Protein AF-W1U143-F1 (afdb_monomer_lite)

Structure (mmCIF, N/CA/C/O backbone):
data_AF-W1U143-F1
#
_entry.id   AF-W1U143-F1
#
loop_
_atom_site.group_PDB
_atom_site.id
_atom_site.type_symbol
_atom_site.label_atom_id
_atom_site.label_alt_id
_atom_site.label_comp_id
_atom_site.label_asym_id
_atom_site.label_entity_id
_atom_site.label_seq_id
_atom_site.pdbx_PDB_ins_code
_atom_site.Cartn_x
_atom_site.Cartn_y
_atom_site.Cartn_z
_atom_site.occupancy
_atom_site.B_iso_or_equiv
_atom_site.auth_seq_id
_atom_site.auth_comp_id
_atom_site.auth_asym_id
_atom_site.auth_atom_id
_atom_site.pdbx_PDB_model_num
ATOM 1 N N . MET A 1 1 ? -21.981 47.568 8.949 1.00 61.28 1 MET A N 1
ATOM 2 C CA . MET A 1 1 ? -21.407 46.907 7.754 1.00 61.28 1 MET A CA 1
ATOM 3 C C . MET A 1 1 ? -22.541 46.350 6.900 1.00 61.28 1 MET A C 1
ATOM 5 O O . MET A 1 1 ? -23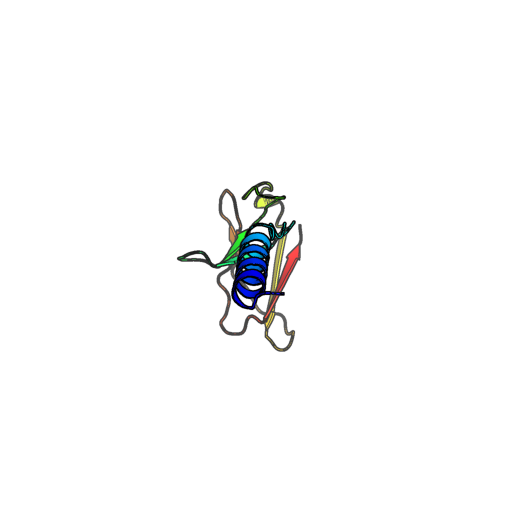.462 45.765 7.457 1.00 61.28 1 MET A O 1
ATOM 9 N N . ASN A 1 2 ? -22.540 46.590 5.585 1.00 83.56 2 ASN A N 1
ATOM 10 C CA . ASN A 1 2 ? -23.634 46.160 4.704 1.00 83.56 2 ASN A CA 1
ATOM 11 C C . ASN A 1 2 ? -23.655 44.623 4.597 1.00 83.56 2 ASN A C 1
ATOM 13 O O . ASN A 1 2 ? -22.617 44.020 4.330 1.00 83.56 2 ASN A O 1
ATOM 17 N N . LYS A 1 3 ? -24.822 43.990 4.782 1.00 79.38 3 LYS A N 1
ATOM 18 C CA . LYS A 1 3 ? -24.981 42.519 4.784 1.00 79.38 3 LYS A CA 1
ATOM 19 C C . LYS A 1 3 ? -24.441 41.870 3.502 1.00 79.38 3 LYS A C 1
ATOM 21 O O . LYS A 1 3 ? -23.902 40.772 3.556 1.00 79.38 3 LYS A O 1
ATOM 26 N N . LYS A 1 4 ? -24.516 42.586 2.373 1.00 81.06 4 LYS A N 1
ATOM 27 C CA . LYS A 1 4 ? -23.956 42.153 1.083 1.00 81.06 4 LYS A CA 1
ATOM 28 C C . LYS A 1 4 ? -22.425 42.089 1.098 1.00 81.06 4 LYS A C 1
ATOM 30 O O . LYS A 1 4 ? -21.860 41.128 0.605 1.00 81.06 4 LYS A O 1
ATOM 35 N N . ILE A 1 5 ? -21.770 43.069 1.726 1.00 81.62 5 ILE A N 1
ATOM 36 C CA . ILE A 1 5 ? -20.305 43.121 1.846 1.00 81.62 5 ILE A CA 1
ATOM 37 C C . ILE A 1 5 ? -19.811 41.999 2.762 1.00 81.62 5 ILE A C 1
ATOM 39 O O . ILE A 1 5 ? -18.836 41.335 2.438 1.00 81.62 5 ILE A O 1
ATOM 43 N N . LEU A 1 6 ? -20.519 41.744 3.867 1.00 79.69 6 LEU A N 1
ATOM 44 C CA . LEU A 1 6 ? -20.181 40.650 4.779 1.00 79.69 6 LEU A CA 1
ATOM 45 C C . LEU A 1 6 ? -20.321 39.277 4.101 1.00 79.69 6 LEU A C 1
ATOM 47 O O . LEU A 1 6 ? -19.439 38.437 4.246 1.00 79.69 6 LEU A O 1
ATOM 51 N N . ALA A 1 7 ? -21.384 39.072 3.317 1.00 82.44 7 ALA A N 1
ATOM 52 C CA . ALA A 1 7 ? -21.580 37.845 2.547 1.00 82.44 7 ALA A CA 1
ATOM 53 C C . ALA A 1 7 ? -20.498 37.653 1.471 1.00 82.44 7 ALA A C 1
ATOM 55 O O . ALA A 1 7 ? -19.967 36.554 1.328 1.00 82.44 7 ALA A O 1
ATOM 56 N N . SER A 1 8 ? -20.119 38.720 0.759 1.00 81.44 8 SER A N 1
ATOM 57 C CA . SER A 1 8 ? -19.023 38.678 -0.215 1.00 81.44 8 SER A CA 1
ATOM 58 C C . SER A 1 8 ? -17.677 38.358 0.436 1.00 81.44 8 SER A C 1
ATOM 60 O O . SER A 1 8 ? -16.932 37.542 -0.097 1.00 81.44 8 SER A O 1
ATOM 62 N N . LEU A 1 9 ? -17.375 38.938 1.603 1.00 82.81 9 LEU A N 1
ATOM 63 C CA . LEU A 1 9 ? -16.136 38.652 2.333 1.00 82.81 9 LEU A CA 1
ATOM 64 C C . LEU A 1 9 ? -16.076 37.192 2.797 1.00 82.81 9 LEU A C 1
ATOM 66 O O . LEU A 1 9 ? -15.028 36.559 2.714 1.00 82.81 9 LEU A O 1
ATOM 70 N N . PHE A 1 10 ? -17.214 36.648 3.234 1.00 82.00 10 PHE A N 1
ATOM 71 C CA . PHE A 1 10 ? -17.321 35.252 3.645 1.00 82.00 10 PHE A CA 1
ATOM 72 C C . PHE A 1 10 ? -17.156 34.295 2.458 1.00 82.00 10 PHE A C 1
ATOM 74 O O . PHE A 1 10 ? -16.430 33.314 2.564 1.00 82.00 10 PHE A O 1
ATOM 81 N N . ALA A 1 11 ? -17.764 34.608 1.310 1.00 80.62 11 ALA A N 1
ATOM 82 C CA . ALA A 1 11 ? -17.638 33.809 0.093 1.00 80.62 11 ALA A CA 1
ATOM 83 C C . ALA A 1 11 ? -16.201 33.800 -0.456 1.00 80.62 11 ALA A C 1
ATOM 85 O O . ALA A 1 11 ? -15.693 32.743 -0.822 1.00 80.62 11 ALA A O 1
ATOM 86 N N . VAL A 1 12 ? -15.523 34.954 -0.461 1.00 78.69 12 VAL A N 1
ATOM 87 C CA . VAL A 1 12 ? -14.111 35.054 -0.870 1.00 78.69 12 VAL A CA 1
ATOM 88 C C . VAL A 1 12 ? -13.200 34.335 0.128 1.00 78.69 12 VAL A C 1
ATOM 90 O O . VAL A 1 12 ? -12.299 33.614 -0.290 1.00 78.69 12 VAL A O 1
ATOM 93 N N . GLY A 1 13 ? -13.462 34.466 1.433 1.00 75.00 13 GLY A N 1
ATOM 94 C CA . GLY A 1 13 ? -12.726 33.743 2.473 1.00 75.00 13 GLY A CA 1
ATOM 95 C C . GLY A 1 13 ? -12.868 32.222 2.356 1.00 75.00 13 GLY A C 1
ATOM 96 O O . GLY A 1 13 ? -11.872 31.509 2.459 1.00 75.00 13 GLY A O 1
ATOM 97 N N . LEU A 1 14 ? -14.076 31.721 2.067 1.00 74.94 14 LEU A N 1
ATOM 98 C CA . LEU A 1 14 ? -14.312 30.293 1.830 1.00 74.94 14 LEU A CA 1
ATOM 99 C C . LEU A 1 14 ? -13.610 29.804 0.558 1.00 74.94 14 LEU A C 1
ATOM 101 O O . LEU A 1 14 ? -12.974 28.753 0.575 1.00 74.94 14 LEU A O 1
ATOM 105 N N . ALA A 1 15 ? -13.709 30.566 -0.534 1.00 69.12 15 ALA A N 1
ATOM 106 C CA . ALA A 1 15 ? -13.092 30.208 -1.807 1.00 69.12 15 ALA A CA 1
ATOM 107 C C . ALA A 1 15 ? -11.558 30.177 -1.709 1.00 69.12 15 ALA A C 1
ATOM 109 O O . ALA A 1 15 ? -10.941 29.263 -2.244 1.00 69.12 15 ALA A O 1
ATOM 110 N N . ALA A 1 16 ? -10.949 31.116 -0.977 1.00 63.12 16 ALA A N 1
ATOM 111 C CA . ALA A 1 16 ? -9.505 31.142 -0.739 1.00 63.12 16 ALA A CA 1
ATOM 112 C C . ALA A 1 16 ? -9.027 29.987 0.162 1.00 63.12 16 ALA A C 1
ATOM 114 O O . ALA A 1 16 ? -7.936 29.462 -0.046 1.00 63.12 16 ALA A O 1
ATOM 115 N N . GLY A 1 17 ? -9.849 29.551 1.125 1.00 60.41 17 GLY A N 1
ATOM 116 C CA . GLY A 1 17 ? -9.532 28.420 2.005 1.00 60.41 17 GLY A CA 1
ATOM 117 C C . GLY A 1 17 ? -9.491 27.060 1.296 1.00 60.41 17 GLY A C 1
ATOM 118 O O . GLY A 1 17 ? -8.765 26.171 1.733 1.00 60.41 17 GLY A O 1
ATOM 119 N N . TYR A 1 18 ? -10.210 26.901 0.179 1.00 58.97 18 TYR A N 1
ATOM 120 C CA . TYR A 1 18 ? -10.224 25.653 -0.596 1.00 58.97 18 TYR A CA 1
ATOM 121 C C . TYR A 1 18 ? -8.952 25.423 -1.428 1.00 58.97 18 TYR A C 1
ATOM 123 O O . TYR A 1 18 ? -8.652 24.281 -1.764 1.00 58.97 18 TYR A O 1
ATOM 131 N N . VAL A 1 19 ? -8.187 26.472 -1.752 1.00 57.53 19 VAL A N 1
ATOM 132 C CA . VAL A 1 19 ? -7.046 26.374 -2.688 1.00 57.53 19 VAL A CA 1
ATOM 133 C C . VAL A 1 19 ? -5.732 25.974 -1.996 1.00 57.53 19 VAL A C 1
ATOM 135 O O . VAL A 1 19 ? -4.769 25.631 -2.672 1.00 57.53 19 VAL A O 1
ATOM 138 N N . CYS A 1 20 ? -5.672 25.972 -0.659 1.00 55.25 20 CYS A N 1
ATOM 139 C CA . CYS A 1 20 ? -4.404 25.879 0.084 1.00 55.25 20 CYS A CA 1
ATOM 140 C C . CYS A 1 20 ? -4.230 24.625 0.957 1.00 55.25 20 CYS A C 1
ATOM 142 O O . CYS A 1 20 ? -3.424 24.645 1.883 1.00 55.25 20 CYS A O 1
ATOM 144 N N . SER A 1 21 ? -4.931 23.523 0.685 1.00 49.91 21 SER A N 1
ATOM 145 C CA . SER A 1 21 ? -4.653 22.252 1.376 1.00 49.91 21 SER A CA 1
ATOM 146 C C . SER A 1 21 ? -3.953 21.250 0.461 1.00 49.91 21 SER A C 1
ATOM 148 O O . SER A 1 21 ? -4.466 20.177 0.162 1.00 49.91 21 SER A O 1
ATOM 150 N N . SER A 1 22 ? -2.729 21.579 0.040 1.00 50.66 22 SER A N 1
ATOM 151 C CA . SER A 1 22 ? -1.759 20.542 -0.314 1.00 50.66 22 SER A CA 1
ATOM 152 C C . SER A 1 22 ? -1.350 19.844 0.983 1.00 50.66 22 SER A C 1
ATOM 154 O O . SER A 1 22 ? -0.411 20.257 1.662 1.00 50.66 22 SER A O 1
ATOM 156 N N . VAL A 1 23 ? -2.127 18.837 1.384 1.00 52.75 23 VAL A N 1
ATOM 157 C CA . VAL A 1 23 ? -1.704 17.904 2.425 1.00 52.75 23 VAL A CA 1
ATOM 158 C C . VAL A 1 23 ? -0.631 17.046 1.783 1.00 52.75 23 VAL A C 1
ATOM 160 O O . VAL A 1 23 ? -0.923 16.166 0.978 1.00 52.75 23 VAL A O 1
ATOM 163 N N . ASP A 1 24 ? 0.618 17.368 2.085 1.00 51.41 24 ASP A N 1
ATOM 164 C CA . ASP A 1 24 ? 1.755 16.574 1.662 1.00 51.41 24 ASP A CA 1
ATOM 165 C C . ASP A 1 24 ? 1.770 15.302 2.516 1.00 51.41 24 ASP A C 1
ATOM 167 O O . ASP A 1 24 ? 2.322 15.264 3.621 1.00 51.41 24 ASP A O 1
ATOM 171 N N . ALA A 1 25 ? 1.031 14.289 2.060 1.00 51.06 25 ALA A N 1
ATOM 172 C CA . ALA A 1 25 ? 1.035 12.961 2.651 1.00 51.06 25 ALA A CA 1
ATOM 173 C C . ALA A 1 25 ? 2.377 12.293 2.317 1.00 51.06 25 ALA A C 1
ATOM 175 O O . ALA A 1 25 ? 2.470 11.423 1.456 1.00 51.06 25 ALA A O 1
ATOM 176 N N . HIS A 1 26 ? 3.426 12.748 3.000 1.00 59.66 26 HIS A N 1
ATOM 177 C CA . HIS A 1 26 ? 4.771 12.205 2.920 1.00 59.66 26 HIS A CA 1
ATOM 178 C C . HIS A 1 26 ? 4.750 10.762 3.425 1.00 59.66 26 HIS A C 1
ATOM 180 O O . HIS A 1 26 ? 4.663 10.526 4.633 1.00 59.66 26 HIS A O 1
ATOM 186 N N . GLY A 1 27 ? 4.852 9.788 2.525 1.00 64.06 27 GLY A N 1
ATOM 187 C CA . GLY A 1 27 ? 5.228 8.442 2.925 1.00 64.06 27 GLY A CA 1
ATOM 188 C C . GLY A 1 27 ? 4.597 7.320 2.127 1.00 64.06 27 GLY A C 1
ATOM 189 O O . GLY A 1 27 ? 4.021 7.491 1.057 1.00 64.06 27 GLY A O 1
ATOM 190 N N . VAL A 1 28 ? 4.753 6.131 2.693 1.00 72.88 28 VAL A N 1
ATOM 191 C CA . VAL A 1 28 ? 4.256 4.887 2.131 1.00 72.88 28 VAL A CA 1
ATOM 192 C C . VAL A 1 28 ? 2.819 4.662 2.597 1.00 72.88 28 VAL A C 1
ATOM 194 O O . VAL A 1 28 ? 2.570 4.536 3.796 1.00 72.88 28 VAL A O 1
ATOM 197 N N . PHE A 1 29 ? 1.869 4.606 1.664 1.00 79.12 29 PHE A N 1
ATOM 198 C CA . PHE A 1 29 ? 0.444 4.445 1.972 1.00 79.12 29 PHE A CA 1
ATOM 199 C C . PHE A 1 29 ? -0.256 3.512 0.989 1.00 79.12 29 PHE A C 1
ATOM 201 O O . PHE A 1 29 ? 0.187 3.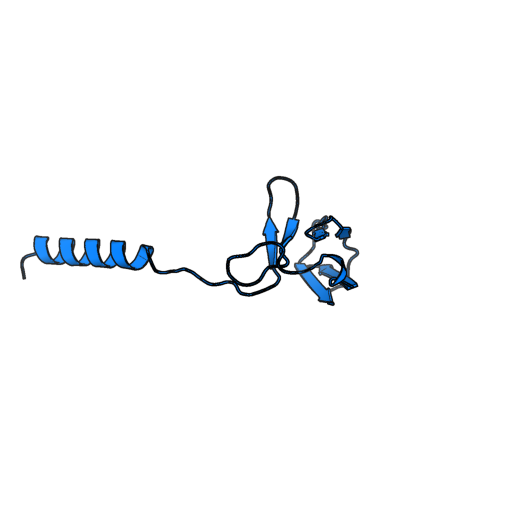325 -0.140 1.00 79.12 29 PHE A O 1
ATOM 208 N N . PHE A 1 30 ? -1.383 2.938 1.409 1.00 81.81 30 PHE A N 1
ATOM 209 C CA . PHE A 1 30 ? -2.243 2.181 0.506 1.00 81.81 30 PHE A CA 1
ATOM 210 C C . PHE A 1 30 ? -3.240 3.099 -0.206 1.00 81.81 30 PHE A C 1
ATOM 212 O O . PHE A 1 30 ? -3.999 3.823 0.437 1.00 81.81 30 PHE A O 1
ATOM 219 N N . ALA A 1 31 ? -3.276 3.017 -1.533 1.00 82.31 31 ALA A N 1
ATOM 220 C CA . ALA A 1 31 ? -4.251 3.668 -2.394 1.00 82.31 31 ALA A CA 1
ATOM 221 C C . ALA A 1 31 ? -5.128 2.622 -3.093 1.00 82.31 31 ALA A C 1
ATOM 223 O O . ALA A 1 31 ? -4.643 1.591 -3.563 1.00 82.31 31 ALA A O 1
ATOM 224 N N . ASN A 1 32 ? -6.428 2.903 -3.193 1.00 84.06 32 ASN A N 1
ATOM 225 C CA . ASN A 1 32 ? -7.320 2.126 -4.049 1.00 84.06 32 ASN A CA 1
ATOM 226 C C . ASN A 1 32 ? -7.151 2.616 -5.491 1.00 84.06 32 ASN A C 1
ATOM 228 O O . ASN A 1 32 ? -7.482 3.764 -5.789 1.00 84.06 32 ASN A O 1
ATOM 232 N N . ARG A 1 33 ? -6.648 1.755 -6.372 1.00 80.25 33 ARG A N 1
ATOM 233 C CA . ARG A 1 33 ? -6.735 1.933 -7.824 1.00 80.25 33 ARG A CA 1
ATOM 234 C C . ARG A 1 33 ? -7.978 1.208 -8.345 1.00 80.25 33 ARG A C 1
ATOM 236 O O . ARG A 1 33 ? -8.701 0.577 -7.576 1.00 80.25 33 ARG A O 1
ATOM 243 N N . THR A 1 34 ? -8.267 1.352 -9.636 1.00 84.00 34 THR A N 1
ATOM 244 C CA . THR A 1 34 ? -9.492 0.820 -10.260 1.00 84.00 34 THR A CA 1
ATOM 245 C C . THR A 1 34 ? -9.652 -0.694 -10.071 1.00 84.00 34 THR A C 1
ATOM 247 O O . THR A 1 34 ? -10.774 -1.184 -9.981 1.00 84.00 34 THR A O 1
ATOM 250 N N . ASP A 1 35 ? -8.543 -1.421 -9.993 1.00 84.75 35 ASP A N 1
ATOM 251 C CA . ASP A 1 35 ? -8.457 -2.882 -9.998 1.00 84.75 35 ASP A CA 1
ATOM 252 C C . ASP A 1 35 ? -7.710 -3.474 -8.790 1.00 84.75 35 ASP A C 1
ATOM 254 O O . ASP A 1 35 ? -7.858 -4.660 -8.502 1.00 84.75 35 ASP A O 1
ATOM 258 N N . GLU A 1 36 ? -6.953 -2.667 -8.046 1.00 86.75 36 GLU A N 1
ATOM 259 C CA . GLU A 1 36 ? -6.065 -3.158 -6.989 1.00 86.75 36 GLU A CA 1
ATOM 260 C C . GLU A 1 36 ? -5.903 -2.182 -5.815 1.00 86.75 36 GLU A C 1
ATOM 262 O O . GLU A 1 36 ? -6.063 -0.965 -5.940 1.00 86.75 36 GLU A O 1
ATOM 267 N N . LYS A 1 37 ? -5.545 -2.726 -4.644 1.00 86.75 37 LYS A N 1
ATOM 268 C CA . LYS A 1 37 ? -5.030 -1.933 -3.522 1.00 86.75 37 LYS A CA 1
ATOM 269 C C . LYS A 1 37 ? -3.511 -1.898 -3.594 1.00 86.75 37 LYS A C 1
ATOM 271 O O . LYS A 1 37 ? -2.861 -2.918 -3.374 1.00 86.75 37 LYS A O 1
ATOM 276 N N . VAL A 1 38 ? -2.957 -0.718 -3.837 1.00 88.50 38 VAL A N 1
ATOM 277 C CA . VAL A 1 38 ? -1.525 -0.524 -4.077 1.00 88.50 38 VAL A CA 1
ATOM 278 C C . VAL A 1 38 ? -0.881 0.201 -2.917 1.00 88.50 38 VAL A C 1
ATOM 280 O O . VAL A 1 38 ? -1.350 1.258 -2.512 1.00 88.50 38 VAL A O 1
ATOM 283 N N . LEU A 1 39 ? 0.228 -0.337 -2.432 1.00 86.38 39 LEU A N 1
ATOM 284 C CA . LEU A 1 39 ? 1.197 0.362 -1.612 1.00 86.38 39 LEU A CA 1
ATOM 285 C C . LEU A 1 39 ? 1.979 1.340 -2.497 1.00 86.38 39 LEU A C 1
ATOM 287 O O . LEU A 1 39 ? 2.863 0.952 -3.267 1.00 86.38 39 LEU A O 1
ATOM 291 N N . VAL A 1 40 ? 1.623 2.615 -2.406 1.00 83.56 40 VAL A N 1
ATOM 292 C CA . VAL A 1 40 ? 2.335 3.706 -3.062 1.00 83.56 40 VAL A CA 1
ATOM 293 C C . VAL A 1 40 ? 3.631 3.947 -2.300 1.00 83.56 40 VAL A C 1
ATOM 295 O O . VAL A 1 40 ? 3.619 4.234 -1.105 1.00 83.56 40 VAL A O 1
ATOM 298 N N . LEU A 1 41 ? 4.755 3.797 -3.000 1.00 78.94 41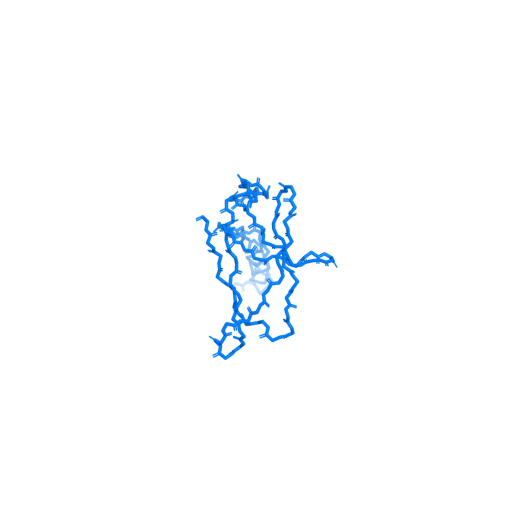 LEU A N 1
ATOM 299 C CA . LEU A 1 41 ? 6.097 4.033 -2.476 1.00 78.94 41 LEU A CA 1
ATOM 300 C C . LEU A 1 41 ? 6.590 5.399 -2.983 1.00 78.94 41 LEU A C 1
ATOM 302 O O . LEU A 1 41 ? 7.367 5.476 -3.937 1.00 78.94 41 LEU A O 1
ATOM 306 N N . GLY A 1 42 ? 6.052 6.475 -2.408 1.00 71.50 42 GLY A N 1
ATOM 307 C CA . GLY A 1 42 ? 6.278 7.849 -2.865 1.00 71.50 42 GLY A CA 1
ATOM 308 C C . GLY A 1 42 ? 6.982 8.742 -1.844 1.00 71.50 42 GLY A C 1
ATOM 309 O O . GLY A 1 42 ? 7.021 8.443 -0.650 1.00 71.50 42 GLY A O 1
ATOM 310 N N . GLU A 1 43 ? 7.512 9.858 -2.342 1.00 65.75 43 GLU A N 1
ATOM 311 C CA . GLU A 1 43 ? 8.041 10.979 -1.558 1.00 65.75 43 GLU A CA 1
ATOM 312 C C . GLU A 1 43 ? 7.509 12.286 -2.169 1.00 65.75 43 GLU A C 1
ATOM 314 O O . GLU A 1 43 ? 7.647 12.518 -3.375 1.00 65.75 43 GLU A O 1
ATOM 319 N N . GLY A 1 44 ? 6.871 13.135 -1.359 1.00 63.00 44 GLY A N 1
ATOM 320 C CA . GLY A 1 44 ? 6.241 14.367 -1.841 1.00 63.00 44 GLY A CA 1
ATOM 321 C C . GLY A 1 44 ? 5.190 14.103 -2.938 1.00 63.00 44 GLY A C 1
ATOM 322 O O . GLY A 1 44 ? 4.408 13.159 -2.825 1.00 63.00 44 GLY A O 1
ATOM 323 N N . PRO A 1 45 ? 5.161 14.883 -4.040 1.00 61.16 45 PRO A N 1
ATOM 324 C CA . PRO A 1 45 ? 4.213 14.683 -5.141 1.00 61.16 45 PRO A CA 1
ATOM 325 C C . PRO A 1 45 ? 4.600 13.536 -6.096 1.00 61.16 45 PRO A C 1
ATOM 327 O O . PRO A 1 45 ? 3.974 13.386 -7.148 1.00 61.16 45 PRO A O 1
ATOM 330 N N . VAL A 1 46 ? 5.666 12.781 -5.802 1.00 62.09 46 VAL A N 1
ATOM 331 C CA . VAL A 1 46 ? 6.247 11.801 -6.727 1.00 62.09 46 VAL A CA 1
ATOM 332 C C . VAL A 1 46 ? 5.841 10.380 -6.347 1.00 62.09 46 VAL A C 1
ATOM 334 O O . VAL A 1 46 ? 6.311 9.816 -5.358 1.00 62.09 46 VAL A O 1
ATOM 337 N N . ASP A 1 47 ? 5.034 9.762 -7.209 1.00 63.47 47 ASP A N 1
ATOM 338 C CA . ASP A 1 47 ? 4.763 8.326 -7.176 1.00 63.47 47 ASP A CA 1
ATOM 339 C C . ASP A 1 47 ? 5.980 7.531 -7.691 1.00 63.47 47 ASP A C 1
ATOM 341 O O . ASP A 1 47 ? 6.552 7.844 -8.739 1.00 63.47 47 ASP A O 1
ATOM 345 N N . ASN A 1 48 ? 6.310 6.425 -7.012 1.00 68.38 48 ASN A N 1
ATOM 346 C CA . ASN A 1 48 ? 7.423 5.513 -7.332 1.00 68.38 48 ASN A CA 1
ATOM 347 C C . ASN A 1 48 ? 8.828 6.104 -7.098 1.00 68.38 48 ASN A C 1
ATOM 349 O O . ASN A 1 48 ? 9.772 5.778 -7.820 1.00 68.38 48 ASN A O 1
ATOM 353 N N . ALA A 1 49 ? 8.986 6.949 -6.077 1.00 73.25 49 ALA A N 1
ATOM 354 C CA . ALA A 1 49 ? 10.298 7.428 -5.628 1.00 73.25 49 ALA A CA 1
ATOM 355 C C . ALA A 1 49 ? 11.215 6.282 -5.144 1.00 73.25 49 ALA A C 1
ATOM 357 O O . ALA A 1 49 ? 12.437 6.412 -5.084 1.00 73.25 49 ALA A O 1
ATOM 358 N N . TYR A 1 50 ? 10.613 5.141 -4.816 1.00 75.06 50 TYR A N 1
ATOM 359 C CA . TYR A 1 50 ? 11.219 4.034 -4.101 1.00 75.06 50 TYR A CA 1
ATOM 360 C C . TYR A 1 50 ? 10.993 2.711 -4.842 1.00 75.06 50 TYR A C 1
ATOM 362 O O . TYR A 1 50 ? 9.896 2.433 -5.326 1.00 75.06 50 TYR A O 1
ATOM 370 N N . SER A 1 51 ? 12.030 1.869 -4.911 1.00 84.50 51 SER A N 1
ATOM 371 C CA . SER A 1 51 ? 11.922 0.544 -5.533 1.00 84.50 51 SER A CA 1
ATOM 372 C C . SER A 1 51 ? 11.004 -0.378 -4.730 1.00 84.50 51 SER A C 1
ATOM 374 O O . SER A 1 51 ? 11.111 -0.464 -3.503 1.00 84.50 51 SER A O 1
ATOM 376 N N . ALA A 1 52 ? 10.182 -1.160 -5.435 1.00 86.50 52 ALA A N 1
ATOM 377 C CA . ALA A 1 52 ? 9.391 -2.238 -4.847 1.00 86.50 52 ALA A CA 1
ATOM 378 C C . ALA A 1 52 ? 10.259 -3.282 -4.108 1.00 86.50 52 ALA A C 1
ATOM 380 O O . ALA A 1 52 ? 9.764 -3.986 -3.230 1.00 86.50 52 ALA A O 1
ATOM 381 N N . ASP A 1 53 ? 11.559 -3.379 -4.415 1.00 88.06 53 ASP A N 1
ATOM 382 C CA . ASP A 1 53 ? 12.518 -4.255 -3.722 1.00 88.06 53 ASP A CA 1
ATOM 383 C C . ASP A 1 53 ? 12.869 -3.823 -2.302 1.00 88.06 53 ASP A C 1
ATOM 385 O O . ASP A 1 53 ? 13.427 -4.618 -1.535 1.00 88.06 53 ASP A O 1
ATOM 389 N N . MET A 1 54 ? 12.539 -2.590 -1.928 1.00 87.00 54 MET A N 1
ATOM 390 C CA . MET A 1 54 ? 12.691 -2.156 -0.546 1.00 87.00 54 MET A CA 1
ATOM 391 C C . MET A 1 54 ? 11.642 -2.811 0.342 1.00 87.00 54 MET A C 1
ATOM 393 O O . MET A 1 54 ? 11.974 -3.196 1.445 1.00 87.00 54 MET A O 1
ATOM 397 N N . VAL A 1 55 ? 10.436 -3.096 -0.151 1.00 89.56 55 VAL A N 1
ATOM 398 C CA . VAL A 1 55 ? 9.445 -3.848 0.631 1.00 89.56 55 VAL A CA 1
ATOM 399 C C . VAL A 1 55 ? 9.932 -5.286 0.852 1.00 89.56 55 VAL A C 1
ATOM 401 O O . VAL A 1 55 ? 9.961 -6.099 -0.075 1.00 89.56 55 VAL A O 1
ATOM 404 N N . LYS A 1 56 ? 10.317 -5.610 2.091 1.00 90.62 56 LYS A N 1
ATOM 405 C CA . LYS A 1 56 ? 10.812 -6.939 2.490 1.00 90.62 56 LYS A CA 1
ATOM 406 C C . LYS A 1 56 ? 9.686 -7.882 2.866 1.00 90.62 56 LYS A C 1
ATOM 408 O O . LYS A 1 56 ? 9.762 -9.070 2.566 1.00 90.62 56 LYS A O 1
ATOM 413 N N . ASN A 1 57 ? 8.667 -7.363 3.548 1.00 90.38 57 ASN A N 1
ATOM 414 C CA . ASN A 1 57 ? 7.534 -8.150 4.015 1.00 90.38 57 ASN A CA 1
ATOM 415 C C . ASN A 1 57 ? 6.309 -7.262 4.267 1.00 90.38 57 ASN A C 1
ATOM 417 O O . ASN A 1 57 ? 6.457 -6.120 4.702 1.00 90.38 57 ASN A O 1
ATOM 421 N N . ILE A 1 58 ? 5.116 -7.820 4.057 1.00 93.50 58 ILE A N 1
ATOM 422 C CA . ILE A 1 58 ? 3.845 -7.228 4.482 1.00 93.50 58 ILE A CA 1
ATOM 423 C C . ILE A 1 58 ? 3.100 -8.272 5.312 1.00 93.50 58 ILE A C 1
ATOM 425 O O . ILE A 1 58 ? 2.732 -9.331 4.806 1.00 93.50 58 ILE A O 1
ATOM 429 N N . THR A 1 59 ? 2.860 -7.961 6.583 1.00 95.12 59 THR A N 1
ATOM 430 C CA . THR A 1 59 ? 2.066 -8.798 7.489 1.00 95.12 59 THR A CA 1
ATOM 431 C C . THR A 1 59 ? 0.674 -8.200 7.648 1.00 95.12 59 THR A C 1
ATOM 433 O O . THR A 1 59 ? 0.554 -7.018 7.967 1.00 95.12 59 THR A O 1
ATOM 436 N N . GLY A 1 60 ? -0.376 -9.000 7.451 1.00 94.81 60 GLY A N 1
ATOM 437 C CA . GLY A 1 60 ? -1.757 -8.589 7.706 1.00 94.81 60 GLY A CA 1
ATOM 438 C C . GLY A 1 60 ? -2.267 -9.027 9.071 1.00 94.81 60 GLY A C 1
ATOM 439 O O . GLY A 1 60 ? -1.897 -10.088 9.572 1.00 94.81 60 GLY A O 1
ATOM 440 N N . TYR A 1 61 ? -3.161 -8.225 9.633 1.00 96.62 61 TYR A N 1
ATOM 441 C CA . TYR A 1 61 ? -3.911 -8.507 10.848 1.00 96.62 61 TYR A CA 1
ATOM 442 C C . TYR A 1 61 ? -5.399 -8.279 10.587 1.00 96.62 61 TYR A C 1
ATOM 444 O O . TYR A 1 61 ? -5.764 -7.308 9.917 1.00 96.62 61 TYR A O 1
ATOM 452 N N . ASP A 1 62 ? -6.250 -9.161 11.104 1.00 96.44 62 ASP A N 1
ATOM 453 C CA . ASP A 1 62 ? -7.700 -8.976 11.068 1.00 96.44 62 ASP A CA 1
ATOM 454 C C . ASP A 1 62 ? -8.151 -7.824 11.987 1.00 96.44 62 ASP A C 1
ATOM 456 O O . ASP A 1 62 ? -7.351 -7.207 12.700 1.00 96.44 62 ASP A O 1
ATOM 460 N N . VAL A 1 63 ? -9.447 -7.507 11.974 1.00 94.12 63 VAL A N 1
ATOM 461 C CA . VAL A 1 63 ? -10.025 -6.430 12.804 1.00 94.12 63 VAL A CA 1
ATOM 462 C C . VAL A 1 63 ? -9.925 -6.690 14.317 1.00 94.12 63 VAL A C 1
ATOM 464 O O . VAL A 1 63 ? -10.186 -5.791 15.116 1.00 94.12 63 VAL A O 1
ATOM 467 N N . GLN A 1 64 ? -9.528 -7.895 14.724 1.00 96.56 64 GLN A N 1
ATOM 468 C CA . GLN A 1 64 ? -9.297 -8.321 16.101 1.00 96.56 64 GLN A CA 1
ATOM 469 C C . GLN A 1 64 ? -7.799 -8.343 16.451 1.00 96.56 64 GLN A C 1
ATOM 471 O O . GLN A 1 64 ? -7.440 -8.648 17.590 1.00 96.56 64 GLN A O 1
ATOM 476 N N . GLY A 1 65 ? -6.922 -8.004 15.502 1.00 94.69 65 GLY A N 1
ATOM 477 C CA . GLY A 1 65 ? -5.475 -7.966 15.686 1.00 94.69 65 GLY A CA 1
ATOM 478 C C . GLY A 1 65 ? -4.788 -9.329 15.578 1.00 94.69 65 GLY A C 1
ATOM 479 O O . GLY A 1 65 ? -3.615 -9.447 15.936 1.00 94.69 65 GLY A O 1
ATOM 480 N N . LYS A 1 66 ? -5.469 -10.373 15.095 1.00 97.00 66 LYS A N 1
ATOM 481 C CA . LYS A 1 66 ? -4.848 -11.674 14.819 1.00 97.00 66 LYS A CA 1
ATOM 482 C C . LYS A 1 66 ? -4.196 -11.640 13.442 1.00 97.00 66 LYS A C 1
ATOM 484 O O . LYS A 1 66 ? -4.777 -11.169 12.472 1.00 97.00 66 LYS A O 1
ATOM 489 N N . GLN A 1 67 ? -2.985 -12.182 13.347 1.00 96.81 67 GLN A N 1
ATOM 490 C CA . GLN A 1 67 ? -2.268 -12.262 12.080 1.00 96.81 67 GLN A CA 1
ATOM 491 C C . GLN A 1 67 ? -3.000 -13.170 11.076 1.00 96.81 67 GLN A C 1
ATOM 493 O O . GLN A 1 67 ? -3.354 -14.309 11.397 1.00 96.81 67 GLN A O 1
ATOM 498 N N . ILE A 1 68 ? -3.173 -12.674 9.853 1.00 96.50 68 ILE A N 1
ATOM 499 C CA . ILE A 1 68 ? -3.820 -13.367 8.734 1.00 96.50 68 ILE A CA 1
ATOM 500 C C . ILE A 1 68 ? -2.927 -13.317 7.485 1.00 96.50 68 ILE A C 1
ATOM 502 O O . ILE A 1 68 ? -2.125 -12.390 7.332 1.00 96.50 68 ILE A O 1
ATOM 506 N N . PRO A 1 69 ? -3.018 -14.310 6.582 1.00 94.44 69 PRO A N 1
ATOM 507 C CA . PRO A 1 69 ? -2.276 -14.268 5.331 1.00 94.44 69 PRO A CA 1
ATOM 508 C C . PRO A 1 69 ? -2.766 -13.111 4.452 1.00 94.44 69 PRO A C 1
ATOM 510 O O . PRO A 1 69 ? -3.966 -12.913 4.278 1.00 94.44 69 PRO A O 1
ATOM 513 N N . VAL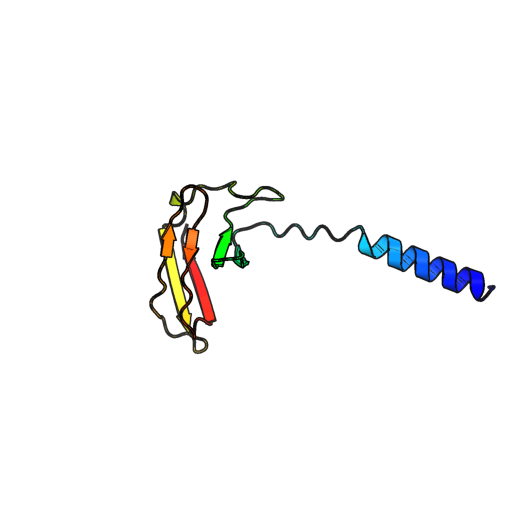 A 1 70 ? -1.824 -12.382 3.856 1.00 93.62 70 VAL A N 1
ATOM 514 C CA . VAL A 1 70 ? -2.093 -11.368 2.830 1.00 93.62 70 VAL A CA 1
ATOM 515 C C . VAL A 1 70 ? -1.296 -11.738 1.597 1.00 93.62 70 VAL A C 1
ATOM 517 O O . VAL A 1 70 ? -0.091 -11.979 1.672 1.00 93.62 70 VAL A O 1
ATOM 520 N N . GLN A 1 71 ? -1.970 -11.801 0.454 1.00 94.44 71 GLN A N 1
ATOM 521 C CA . GLN A 1 71 ? -1.284 -12.024 -0.806 1.00 94.44 71 GLN A CA 1
ATOM 522 C C . GLN A 1 71 ? -0.656 -10.712 -1.265 1.00 94.44 71 GLN A C 1
ATOM 524 O O . GLN A 1 71 ? -1.360 -9.728 -1.489 1.00 94.44 71 GLN A O 1
ATOM 529 N N . VAL A 1 72 ? 0.665 -10.725 -1.411 1.00 92.81 72 VAL A N 1
ATOM 530 C CA . VAL A 1 72 ? 1.449 -9.597 -1.912 1.00 92.81 72 VAL A CA 1
ATOM 531 C C . VAL A 1 72 ? 1.740 -9.823 -3.390 1.00 92.81 72 VAL A C 1
ATOM 533 O O . VAL A 1 72 ? 2.258 -10.873 -3.773 1.00 92.81 72 VAL A O 1
ATOM 536 N N . VAL A 1 73 ? 1.416 -8.834 -4.216 1.00 91.88 73 VAL A N 1
ATOM 537 C CA . VAL A 1 73 ? 1.705 -8.825 -5.649 1.00 91.88 73 VAL A CA 1
ATOM 538 C C . VAL A 1 73 ? 2.748 -7.749 -5.898 1.00 91.88 73 VAL A C 1
ATOM 540 O O . VAL A 1 73 ? 2.549 -6.580 -5.585 1.00 91.88 73 VAL A O 1
ATOM 543 N N . LYS A 1 74 ? 3.906 -8.148 -6.414 1.00 89.25 74 LYS A N 1
ATOM 544 C CA . LYS A 1 74 ? 5.002 -7.221 -6.676 1.00 89.25 74 LYS A CA 1
ATOM 545 C C . LYS A 1 74 ? 4.990 -6.821 -8.141 1.00 89.25 74 LYS A C 1
ATOM 547 O O . LYS A 1 74 ? 5.036 -7.689 -9.011 1.00 89.25 74 LYS A O 1
ATOM 552 N N . HIS A 1 75 ? 4.964 -5.523 -8.398 1.00 86.00 75 HIS A N 1
ATOM 553 C CA . HIS A 1 75 ? 5.090 -4.965 -9.736 1.00 86.00 75 HIS A CA 1
ATOM 554 C C . HIS A 1 75 ? 6.438 -4.255 -9.868 1.00 86.00 75 HIS A C 1
ATOM 556 O O . HIS A 1 75 ? 7.185 -4.104 -8.903 1.00 86.00 75 HIS A O 1
ATOM 562 N N . GLU A 1 76 ? 6.751 -3.797 -11.078 1.00 84.00 76 GLU A N 1
ATOM 563 C CA . GLU A 1 76 ? 8.012 -3.108 -11.369 1.00 84.00 76 GLU A CA 1
ATOM 564 C C . GLU A 1 76 ? 8.195 -1.833 -10.527 1.00 84.00 76 GLU A C 1
ATOM 566 O O . GLU A 1 76 ? 9.299 -1.534 -10.080 1.00 84.00 76 GLU A O 1
ATOM 571 N N . LYS A 1 77 ? 7.110 -1.083 -10.294 1.00 79.69 77 LYS A N 1
ATOM 572 C CA . LYS A 1 77 ? 7.164 0.257 -9.684 1.00 79.69 77 LYS A CA 1
ATOM 573 C C . LYS A 1 77 ? 6.441 0.374 -8.345 1.00 79.69 77 LYS A C 1
ATOM 575 O O . LYS A 1 77 ? 6.579 1.384 -7.667 1.00 79.69 77 LYS A O 1
ATOM 580 N N . ASN A 1 78 ? 5.664 -0.634 -7.964 1.00 84.31 78 ASN A N 1
ATOM 581 C CA . ASN A 1 78 ? 4.864 -0.614 -6.747 1.00 84.31 78 ASN A CA 1
ATOM 582 C C . ASN A 1 78 ? 4.629 -2.039 -6.218 1.00 84.31 78 ASN A C 1
ATOM 584 O O . ASN A 1 78 ? 5.045 -3.034 -6.817 1.00 84.31 78 ASN A O 1
ATOM 588 N N . VAL A 1 79 ? 3.966 -2.125 -5.070 1.00 90.44 79 VAL A N 1
ATOM 589 C CA . VAL A 1 79 ? 3.525 -3.388 -4.476 1.00 90.44 79 VAL A CA 1
ATOM 590 C C . VAL A 1 79 ? 2.026 -3.296 -4.258 1.00 90.44 79 VAL A C 1
ATOM 592 O O . VAL A 1 79 ? 1.561 -2.315 -3.697 1.00 90.44 79 VAL A O 1
ATOM 595 N N . ALA A 1 80 ? 1.265 -4.296 -4.671 1.00 92.00 80 ALA A N 1
ATOM 596 C CA . ALA A 1 80 ? -0.153 -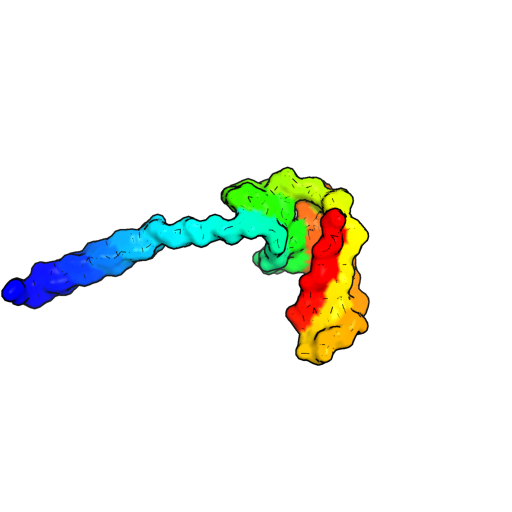4.409 -4.383 1.00 92.00 80 ALA A CA 1
ATOM 597 C C . ALA A 1 80 ? -0.418 -5.530 -3.377 1.00 92.00 80 ALA A C 1
ATOM 599 O O . ALA A 1 80 ? 0.418 -6.408 -3.140 1.00 92.00 80 ALA A O 1
ATOM 600 N N . ILE A 1 81 ? -1.603 -5.497 -2.779 1.00 93.31 81 ILE A N 1
ATOM 601 C CA . ILE A 1 81 ? -2.121 -6.603 -1.980 1.00 93.31 81 ILE A CA 1
ATOM 602 C C . ILE A 1 81 ? -3.493 -7.022 -2.489 1.00 93.31 81 ILE A C 1
ATOM 604 O O . ILE A 1 81 ? -4.281 -6.190 -2.943 1.00 93.31 81 ILE A O 1
ATOM 608 N N . ILE A 1 82 ? -3.804 -8.307 -2.336 1.00 92.50 82 ILE A N 1
ATOM 609 C CA . ILE A 1 82 ? -5.184 -8.789 -2.396 1.00 92.50 82 ILE A CA 1
ATOM 610 C C . ILE A 1 82 ? -5.673 -8.874 -0.947 1.00 92.50 82 ILE A C 1
ATOM 612 O O . ILE A 1 82 ? -5.271 -9.790 -0.222 1.00 92.50 82 ILE A O 1
ATOM 616 N N . PRO A 1 83 ? -6.468 -7.892 -0.480 1.00 90.12 83 PRO A N 1
ATOM 617 C CA . PRO A 1 83 ? -6.896 -7.858 0.907 1.00 90.12 83 PRO A CA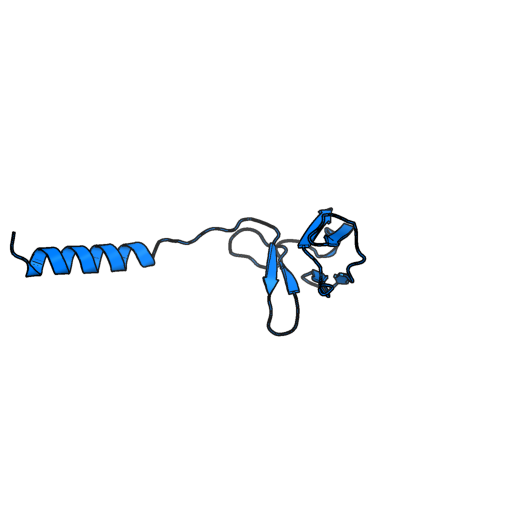 1
ATOM 618 C C . PRO A 1 83 ? -7.937 -8.961 1.163 1.00 90.12 83 PRO A C 1
ATOM 620 O O . PRO A 1 83 ? -8.937 -9.024 0.441 1.00 90.12 83 PRO A O 1
ATOM 623 N N . PRO A 1 84 ? -7.752 -9.818 2.183 1.00 90.94 84 PRO A N 1
ATOM 624 C CA . PRO A 1 84 ? -8.827 -10.683 2.655 1.00 90.94 84 PRO A CA 1
ATOM 625 C C . PRO A 1 84 ? -9.975 -9.842 3.240 1.00 90.94 84 PRO A C 1
ATOM 627 O O . PRO A 1 84 ? -9.791 -8.681 3.611 1.00 90.94 84 PRO A O 1
ATOM 630 N N . ALA A 1 85 ? -11.175 -10.424 3.303 1.00 92.38 85 ALA A N 1
ATOM 631 C CA . ALA A 1 85 ? -12.403 -9.702 3.651 1.00 92.38 85 ALA A CA 1
ATOM 632 C C . ALA A 1 85 ? -12.383 -9.066 5.055 1.00 92.38 85 ALA A C 1
ATOM 634 O O . ALA A 1 85 ? -13.060 -8.068 5.286 1.00 92.38 85 ALA A O 1
ATOM 635 N N . ASP A 1 86 ? -11.616 -9.640 5.976 1.00 94.50 86 ASP A N 1
ATOM 636 C CA . ASP A 1 86 ? -11.488 -9.245 7.378 1.00 94.50 86 ASP A CA 1
ATOM 637 C C . ASP A 1 86 ? -10.194 -8.476 7.685 1.00 94.50 86 ASP A C 1
ATOM 639 O O . ASP A 1 86 ? -9.905 -8.228 8.856 1.00 94.50 86 ASP A O 1
ATOM 643 N N . LEU A 1 87 ? -9.426 -8.065 6.665 1.00 94.19 87 LEU A N 1
ATOM 644 C CA . LEU A 1 87 ? -8.197 -7.295 6.858 1.00 94.19 87 LEU A CA 1
ATOM 645 C C . LEU A 1 87 ? -8.475 -5.978 7.596 1.00 94.19 87 LEU A C 1
ATOM 647 O O . LEU A 1 87 ? -9.153 -5.093 7.074 1.00 94.19 87 LEU A O 1
ATOM 651 N N . GLY A 1 88 ? -7.892 -5.833 8.785 1.00 92.75 88 GLY A N 1
ATOM 652 C CA . GLY A 1 88 ? -7.951 -4.616 9.588 1.00 92.75 88 GLY A CA 1
ATOM 653 C C . GLY A 1 88 ? -6.706 -3.745 9.432 1.00 92.75 88 GLY A C 1
ATOM 654 O O . GLY A 1 88 ? -6.816 -2.546 9.183 1.00 92.75 88 GLY A O 1
ATOM 655 N N . VAL A 1 89 ? -5.516 -4.339 9.569 1.00 92.56 89 VAL A N 1
ATOM 656 C CA . VAL A 1 89 ? -4.232 -3.616 9.589 1.00 92.56 89 VAL A CA 1
ATOM 657 C C . VAL A 1 89 ? -3.180 -4.360 8.774 1.00 92.56 89 VAL A C 1
ATOM 659 O O . VAL A 1 89 ? -3.142 -5.587 8.752 1.00 92.56 89 VAL A O 1
ATOM 662 N N . THR A 1 90 ? -2.276 -3.617 8.140 1.00 92.75 90 THR A N 1
ATOM 663 C CA . THR A 1 90 ? -1.055 -4.155 7.529 1.00 92.75 90 THR A CA 1
ATOM 664 C C . THR A 1 90 ? 0.178 -3.501 8.134 1.00 92.75 90 THR A C 1
ATOM 666 O O . THR A 1 90 ? 0.189 -2.288 8.342 1.00 92.75 90 THR A O 1
ATOM 669 N N . VAL A 1 91 ? 1.232 -4.283 8.343 1.00 91.69 91 VAL A N 1
ATOM 670 C CA . VAL A 1 91 ? 2.559 -3.802 8.741 1.00 91.69 91 VAL A CA 1
ATOM 671 C C . VAL A 1 91 ? 3.536 -4.104 7.614 1.00 91.69 91 VAL A C 1
ATOM 673 O O . VAL A 1 91 ? 3.690 -5.263 7.228 1.00 91.69 91 VAL A O 1
ATOM 676 N N . THR A 1 92 ? 4.187 -3.064 7.096 1.00 90.50 92 THR A N 1
ATOM 677 C CA . THR A 1 92 ? 5.182 -3.170 6.024 1.00 90.50 92 THR A CA 1
ATOM 678 C C . THR A 1 92 ? 6.584 -2.990 6.590 1.00 90.50 92 THR A C 1
ATOM 680 O O . THR A 1 92 ? 6.855 -2.001 7.267 1.00 90.50 92 THR A O 1
ATOM 683 N N . ASN A 1 93 ? 7.480 -3.917 6.256 1.00 89.00 93 ASN A N 1
ATOM 684 C CA . ASN A 1 93 ? 8.904 -3.832 6.573 1.00 89.00 93 ASN A CA 1
ATOM 685 C C . ASN A 1 93 ? 9.685 -3.442 5.310 1.00 89.00 93 ASN A C 1
ATOM 687 O O . ASN A 1 93 ? 9.455 -4.040 4.252 1.00 89.00 93 ASN A O 1
ATOM 691 N N . PHE A 1 94 ? 10.609 -2.485 5.439 1.00 86.75 94 PHE A N 1
ATOM 692 C CA . PHE A 1 94 ? 11.486 -1.985 4.369 1.00 86.75 94 PHE A CA 1
ATOM 693 C C . PHE A 1 94 ? 12.947 -2.416 4.574 1.00 86.75 94 PHE A C 1
ATOM 695 O O . PHE A 1 94 ? 13.302 -2.705 5.739 1.00 86.75 94 PHE A O 1
#

Organism: NCBI:txid1403945

Sequence (94 aa):
MNKKILASLFAVGLAAGYVCSSVDAHGVFFANRTDEKVLVLGEGPVDNAYSADMVKNITGYDVQGKQIPVQVVKHEKNVAIIPPADLGVTVTNF

pLDDT: mean 81.25, std 13.05, range [49.91, 97.0]

Radius of gyration: 20.41 Å; chains: 1; bounding box: 38×61×28 Å

Foldseek 3Di:
DDPVVVVVVVVVVVVVVVPPPPPQPAAWDWDDDPPFTWGFGDGGPDTQPDFLVQFPDKWWAFPVRHTDDWDWDGDGRTITIDDDPRTDDIDTGD

Secondary structure (DSSP, 8-state):
--HHHHHHHHHHHHHHHHT-------SEEEEE-SS-EEEEE-BTTBTT-S-GGG--EEEEEETTS-EE--EEEE-SS-EEEE--TTEEEEEEE-